Protein AF-A0AAV7XRJ7-F1 (afdb_monomer)

pLDDT: mean 70.15, std 16.24, range [37.03, 92.81]

Foldseek 3Di:
DDAPQALLCLVPPQCVPDVVSVVVSQPLVNQQEGEHEAEPPDDCVSVVVSVVSNPNHDYYHYHYDDDDDPPPPPPDPDDDPPDPDDD

Nearest PDB structures (foldseek):
  8apo-assembly1_Bk  TM=3.455E-01  e=1.651E-01  Polytomella magna
  8at6-assembly1_E  TM=3.353E-01  e=2.715E+00  Saccharomyces cerevisiae
  7syo-assembly1_N  TM=2.923E-01  e=3.567E+00  Oryctolagus cuniculus

Structure (mmCIF, N/CA/C/O backbone):
data_AF-A0AAV7XRJ7-F1
#
_entry.id   AF-A0AAV7XRJ7-F1
#
loop_
_atom_site.group_PDB
_atom_site.id
_atom_site.type_symbol
_atom_site.label_atom_id
_atom_site.label_alt_id
_atom_site.label_comp_id
_atom_site.label_asym_id
_atom_site.label_entity_id
_atom_site.label_seq_id
_atom_site.pdbx_PDB_ins_code
_atom_site.Cartn_x
_atom_site.Cartn_y
_atom_site.Cartn_z
_atom_site.occupancy
_atom_site.B_iso_or_equiv
_atom_site.auth_seq_id
_atom_site.auth_comp_id
_atom_site.auth_asym_id
_atom_site.auth_atom_id
_atom_site.pdbx_PDB_model_num
ATOM 1 N N . MET A 1 1 ? -2.172 -17.063 7.179 1.00 37.03 1 MET A N 1
ATOM 2 C CA . MET A 1 1 ? -2.664 -15.669 7.141 1.00 37.03 1 MET A CA 1
ATOM 3 C C . MET A 1 1 ? -2.427 -15.176 5.727 1.00 37.03 1 MET A C 1
ATOM 5 O O . MET A 1 1 ? -1.360 -15.463 5.206 1.00 37.03 1 MET A O 1
ATOM 9 N N . SER A 1 2 ? -3.438 -14.613 5.059 1.00 38.62 2 SER A N 1
ATOM 10 C CA . SER A 1 2 ? -3.322 -14.206 3.652 1.00 38.62 2 SER A CA 1
ATOM 11 C C . SER A 1 2 ? -2.369 -13.021 3.551 1.00 38.62 2 SER A C 1
ATOM 13 O O . SER A 1 2 ? -2.702 -11.942 4.043 1.00 38.62 2 SER A O 1
ATOM 15 N N . LEU A 1 3 ? -1.199 -13.240 2.954 1.00 45.41 3 LEU A N 1
ATOM 16 C CA . LEU A 1 3 ? -0.307 -12.157 2.580 1.00 45.41 3 LEU A CA 1
ATOM 17 C C . LEU A 1 3 ? -1.034 -11.257 1.585 1.00 45.41 3 LEU A C 1
ATOM 19 O O . LEU A 1 3 ? -1.630 -11.720 0.612 1.00 45.41 3 LEU A O 1
ATOM 23 N N . VAL A 1 4 ? -1.031 -9.966 1.877 1.00 52.59 4 VAL A N 1
ATOM 24 C CA . VAL A 1 4 ? -1.370 -8.948 0.896 1.00 52.59 4 VAL A CA 1
ATOM 25 C C . VAL A 1 4 ? -0.191 -8.946 -0.075 1.00 52.59 4 VAL A C 1
ATOM 27 O O . VAL A 1 4 ? 0.843 -8.378 0.247 1.00 52.59 4 VAL A O 1
ATOM 30 N N . GLU A 1 5 ? -0.333 -9.626 -1.217 1.00 55.28 5 GLU A N 1
ATOM 31 C CA . GLU A 1 5 ? 0.733 -9.822 -2.225 1.00 55.28 5 GLU A CA 1
ATOM 32 C C . GLU A 1 5 ? 1.323 -8.515 -2.779 1.00 55.28 5 GLU A C 1
ATOM 34 O O . GLU A 1 5 ? 2.324 -8.544 -3.480 1.00 55.28 5 GLU A O 1
ATOM 39 N N . ASP A 1 6 ? 0.726 -7.362 -2.478 1.00 64.19 6 ASP A N 1
ATOM 40 C CA . ASP A 1 6 ? 1.341 -6.064 -2.723 1.00 64.19 6 ASP A CA 1
ATOM 41 C C . ASP A 1 6 ? 0.672 -5.009 -1.834 1.00 64.19 6 ASP A C 1
ATOM 43 O O . ASP A 1 6 ? -0.523 -4.715 -1.992 1.00 64.19 6 ASP A O 1
ATOM 47 N N . GLY A 1 7 ? 1.413 -4.420 -0.892 1.00 65.19 7 GLY A N 1
ATOM 48 C CA . GLY A 1 7 ? 0.883 -3.345 -0.047 1.00 65.19 7 GLY A CA 1
ATOM 49 C C . GLY A 1 7 ? 0.366 -2.136 -0.852 1.00 65.19 7 GLY A C 1
ATOM 50 O O . GLY A 1 7 ? -0.496 -1.405 -0.358 1.00 65.19 7 GLY A O 1
ATOM 51 N N . MET A 1 8 ? 0.773 -1.971 -2.120 1.00 72.19 8 MET A N 1
ATOM 52 C CA . MET A 1 8 ? 0.190 -0.975 -3.029 1.00 72.19 8 MET A CA 1
ATOM 53 C C . MET A 1 8 ? -1.270 -1.285 -3.372 1.00 72.19 8 MET A C 1
ATOM 55 O O . MET A 1 8 ? -2.108 -0.384 -3.419 1.00 72.19 8 MET A O 1
ATOM 59 N N . THR A 1 9 ? -1.627 -2.561 -3.535 1.00 73.75 9 THR A N 1
ATOM 60 C CA . THR A 1 9 ? -3.015 -2.975 -3.804 1.00 73.75 9 THR A CA 1
ATOM 61 C C . THR A 1 9 ? -3.926 -2.630 -2.625 1.00 73.75 9 THR A C 1
ATOM 63 O O . THR A 1 9 ? -5.056 -2.164 -2.818 1.00 73.75 9 THR A O 1
ATOM 66 N N . LEU A 1 10 ? -3.423 -2.797 -1.398 1.00 77.62 10 LEU A N 1
ATOM 67 C CA . LEU A 1 10 ? -4.123 -2.413 -0.169 1.00 77.62 10 LEU A CA 1
ATOM 68 C C . LEU A 1 10 ? -4.378 -0.899 -0.101 1.00 77.62 10 LEU A C 1
ATOM 70 O O . LEU A 1 10 ? -5.413 -0.462 0.406 1.00 77.62 10 LEU A O 1
ATOM 74 N N . LEU A 1 11 ? -3.450 -0.107 -0.638 1.00 78.88 11 LEU A N 1
ATOM 75 C CA . LEU A 1 11 ? -3.504 1.351 -0.638 1.00 78.88 11 LEU A CA 1
ATOM 76 C C . LEU A 1 11 ? -4.405 1.921 -1.735 1.00 78.88 11 LEU A C 1
ATOM 78 O O . LEU A 1 11 ? -5.241 2.778 -1.445 1.00 78.88 11 LEU A O 1
ATOM 82 N N . ASP A 1 12 ? -4.271 1.430 -2.964 1.00 82.38 12 ASP A N 1
ATOM 83 C CA . ASP A 1 12 ? -4.888 2.057 -4.134 1.00 82.38 12 ASP A CA 1
ATOM 84 C C . ASP A 1 12 ? -6.180 1.355 -4.572 1.00 82.38 12 ASP A C 1
ATOM 86 O O . ASP A 1 12 ? -7.158 2.016 -4.924 1.00 82.38 12 ASP A O 1
ATOM 90 N N . SER A 1 13 ? -6.232 0.021 -4.506 1.00 84.00 13 SER A N 1
ATOM 91 C CA . SER A 1 13 ? -7.351 -0.759 -5.062 1.00 84.00 13 SER A CA 1
ATOM 92 C C . SER A 1 13 ? -8.415 -1.103 -4.019 1.00 84.00 13 SER A C 1
ATOM 94 O O . SER A 1 13 ? -9.615 -0.936 -4.252 1.00 84.00 13 SER A O 1
ATOM 96 N N . VAL A 1 14 ? -8.001 -1.548 -2.831 1.00 84.06 14 VAL A N 1
ATOM 97 C CA . VAL A 1 14 ? -8.913 -2.001 -1.766 1.00 84.06 14 VAL A CA 1
ATOM 98 C C . VAL A 1 14 ? -9.898 -0.915 -1.291 1.00 84.06 14 VAL A C 1
ATOM 100 O O . VAL A 1 14 ? -11.077 -1.238 -1.091 1.00 84.06 14 VAL A O 1
ATOM 103 N N . PRO A 1 15 ? -9.522 0.377 -1.168 1.00 86.44 15 PRO A N 1
ATOM 104 C CA . PRO A 1 15 ? -10.469 1.427 -0.794 1.00 86.44 15 PRO A CA 1
ATOM 105 C C . PRO A 1 15 ? -11.602 1.664 -1.797 1.00 86.44 15 PRO A C 1
ATOM 107 O O . PRO A 1 15 ? -12.622 2.247 -1.415 1.00 86.44 15 PRO A O 1
ATOM 110 N N . LEU A 1 16 ? -11.426 1.245 -3.055 1.00 89.69 16 LEU A N 1
ATOM 111 C CA . LEU A 1 16 ? -12.387 1.458 -4.138 1.00 89.69 16 LEU A CA 1
ATOM 112 C C . LEU A 1 16 ? -13.520 0.421 -4.135 1.00 89.69 16 LEU A C 1
ATOM 114 O O . LEU A 1 16 ? -14.580 0.688 -4.692 1.00 89.69 16 LEU A O 1
ATOM 118 N N . VAL A 1 17 ? -13.335 -0.727 -3.470 1.00 91.12 17 VAL A N 1
ATOM 119 C CA . VAL A 1 17 ? -14.315 -1.828 -3.452 1.00 91.12 17 VAL A CA 1
ATOM 120 C C . VAL A 1 17 ? -15.585 -1.431 -2.698 1.00 91.12 17 VAL A C 1
ATOM 122 O O . VAL A 1 17 ? -16.691 -1.497 -3.228 1.00 91.12 17 VAL A O 1
ATOM 125 N N . CYS A 1 18 ? -15.448 -1.031 -1.431 1.00 92.81 18 CYS A N 1
ATOM 126 C CA . CYS A 1 18 ? -16.560 -0.519 -0.635 1.00 92.81 18 CYS A CA 1
ATOM 127 C C . CYS A 1 18 ? -16.074 0.231 0.615 1.00 92.81 18 CYS A C 1
ATOM 129 O O . CYS A 1 18 ? -14.917 0.140 1.030 1.00 92.81 18 CYS A O 1
ATOM 131 N N . ARG A 1 19 ? -17.001 0.919 1.301 1.00 91.12 19 ARG A N 1
ATOM 132 C CA . ARG A 1 19 ? -16.702 1.679 2.531 1.00 91.12 19 ARG A CA 1
ATOM 133 C C . ARG A 1 19 ? -16.098 0.830 3.654 1.00 91.12 19 ARG A C 1
ATOM 135 O O . ARG A 1 19 ? -15.325 1.363 4.443 1.00 91.12 19 ARG A O 1
ATOM 142 N N . ARG A 1 20 ? -16.462 -0.454 3.759 1.00 91.06 20 ARG A N 1
ATOM 143 C CA . ARG A 1 20 ? -15.928 -1.358 4.792 1.00 91.06 20 ARG A CA 1
ATOM 144 C C . ARG A 1 20 ? -14.469 -1.714 4.510 1.00 91.06 20 ARG A C 1
ATOM 146 O O . ARG A 1 20 ? -13.643 -1.608 5.405 1.00 91.06 20 ARG A O 1
ATOM 153 N N . TRP A 1 21 ? -14.158 -2.050 3.262 1.00 88.62 21 TRP A N 1
ATOM 154 C CA . TRP A 1 21 ? -12.805 -2.392 2.821 1.00 88.62 21 TRP A CA 1
ATOM 155 C C . TRP A 1 21 ? -11.858 -1.198 2.937 1.00 88.62 21 TRP A C 1
ATOM 157 O O . TRP A 1 21 ? -10.754 -1.343 3.443 1.00 88.62 21 TRP A O 1
ATOM 167 N N . ARG A 1 22 ? -12.348 0.009 2.631 1.00 87.88 22 ARG A N 1
ATOM 168 C CA . ARG A 1 22 ? -11.62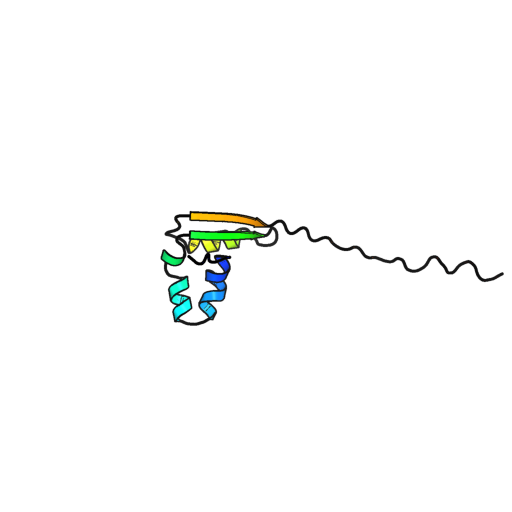0 1.259 2.880 1.00 87.88 22 ARG A CA 1
ATOM 169 C C . ARG A 1 22 ? -11.251 1.496 4.347 1.00 87.88 22 ARG A C 1
ATOM 171 O O . ARG A 1 22 ? -10.253 2.159 4.608 1.00 87.88 22 ARG A O 1
ATOM 178 N N . ARG A 1 23 ? -12.078 1.060 5.305 1.00 89.50 23 ARG A N 1
ATOM 179 C CA . ARG A 1 23 ? -11.728 1.182 6.732 1.00 89.50 23 ARG A CA 1
ATOM 180 C C . ARG A 1 23 ? -10.652 0.171 7.093 1.00 89.50 23 ARG A C 1
ATOM 182 O O . ARG A 1 23 ? -9.635 0.578 7.630 1.00 89.50 23 ARG A O 1
ATOM 189 N N . LEU A 1 24 ? -10.857 -1.090 6.712 1.00 86.56 24 LEU A N 1
ATOM 190 C CA . LEU A 1 24 ? -9.923 -2.182 6.989 1.00 86.56 24 LEU A CA 1
ATOM 191 C C . LEU A 1 24 ? -8.533 -1.916 6.399 1.00 86.56 24 LEU A C 1
ATOM 193 O O . LEU A 1 24 ? -7.540 -2.089 7.089 1.00 86.56 24 LEU A O 1
ATOM 197 N N . SER A 1 25 ? -8.445 -1.407 5.167 1.00 86.44 25 SER A N 1
ATOM 198 C CA . SER A 1 25 ? -7.152 -1.085 4.550 1.00 86.44 25 SER A CA 1
ATOM 199 C C . SER A 1 25 ? -6.419 0.090 5.192 1.00 86.44 25 SER A C 1
ATOM 201 O O . SER A 1 25 ? -5.253 0.321 4.904 1.00 86.44 25 SER A O 1
ATOM 203 N N . ARG A 1 26 ? -7.084 0.861 6.055 1.00 85.81 26 ARG A N 1
ATOM 204 C CA . ARG A 1 26 ? -6.478 1.967 6.807 1.00 85.81 26 ARG A CA 1
ATOM 205 C C . ARG A 1 26 ? -6.205 1.603 8.262 1.00 85.81 26 ARG A C 1
ATOM 207 O O . ARG A 1 26 ? -5.675 2.438 8.991 1.00 85.81 26 ARG A O 1
ATOM 214 N N . GLU A 1 27 ? -6.591 0.409 8.706 1.00 87.56 27 GLU A N 1
ATOM 215 C CA . GLU A 1 27 ? -6.308 -0.036 10.065 1.00 87.56 27 GLU A CA 1
ATOM 216 C C . GLU A 1 27 ? -4.810 -0.322 10.205 1.00 87.56 27 GLU A C 1
ATOM 218 O O . GLU A 1 27 ? -4.284 -1.112 9.425 1.00 87.56 27 GLU A O 1
ATO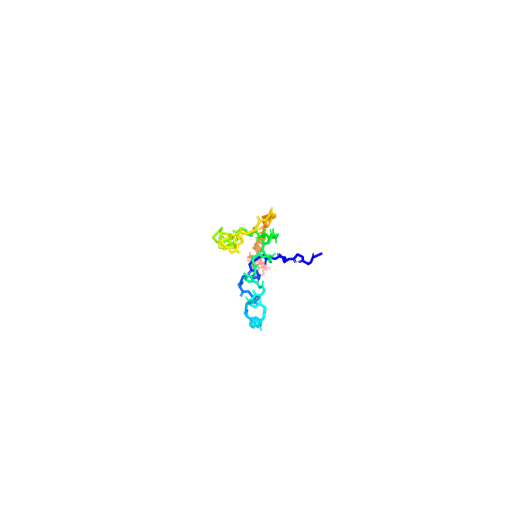M 223 N N . PRO A 1 28 ? -4.114 0.249 11.206 1.00 84.00 28 PRO A N 1
ATOM 224 C CA . PRO A 1 28 ? -2.673 0.039 11.380 1.00 84.00 28 PRO A CA 1
ATOM 225 C C . PRO A 1 28 ? -2.284 -1.442 11.469 1.00 84.00 28 PRO A C 1
ATOM 227 O O . PRO A 1 28 ? -1.246 -1.855 10.960 1.00 84.00 28 PRO A O 1
ATOM 230 N N . ALA A 1 29 ? -3.158 -2.269 12.053 1.00 85.31 29 ALA A N 1
ATOM 231 C CA . ALA A 1 29 ? -2.954 -3.710 12.158 1.00 85.31 29 ALA A CA 1
ATOM 232 C C . ALA A 1 29 ? -2.839 -4.416 10.794 1.00 85.31 29 ALA A C 1
ATOM 234 O O . ALA A 1 29 ? -2.137 -5.419 10.701 1.00 85.31 29 ALA A O 1
ATOM 235 N N . ALA A 1 30 ? -3.475 -3.890 9.740 1.00 82.50 30 ALA A N 1
ATOM 236 C CA . ALA A 1 30 ? -3.378 -4.432 8.384 1.00 82.50 30 ALA A CA 1
ATOM 237 C C . ALA A 1 30 ? -2.004 -4.186 7.734 1.00 82.50 30 ALA A C 1
ATOM 239 O O . ALA A 1 30 ? -1.693 -4.807 6.726 1.00 82.50 30 ALA A O 1
ATOM 240 N N . TRP A 1 31 ? -1.190 -3.309 8.330 1.00 86.94 31 TRP A N 1
ATOM 241 C CA . TRP A 1 31 ? 0.143 -2.928 7.865 1.00 86.94 31 TRP A CA 1
ATOM 242 C C . TRP A 1 31 ? 1.261 -3.434 8.788 1.00 86.94 31 TRP A C 1
ATOM 244 O O . TRP A 1 31 ? 2.381 -2.934 8.736 1.00 86.94 31 TRP A O 1
ATOM 254 N N . ALA A 1 32 ? 0.968 -4.367 9.700 1.00 86.56 32 ALA A N 1
ATOM 255 C CA . ALA A 1 32 ? 1.976 -4.904 10.617 1.00 86.56 32 ALA A CA 1
ATOM 256 C C . ALA A 1 32 ? 3.034 -5.76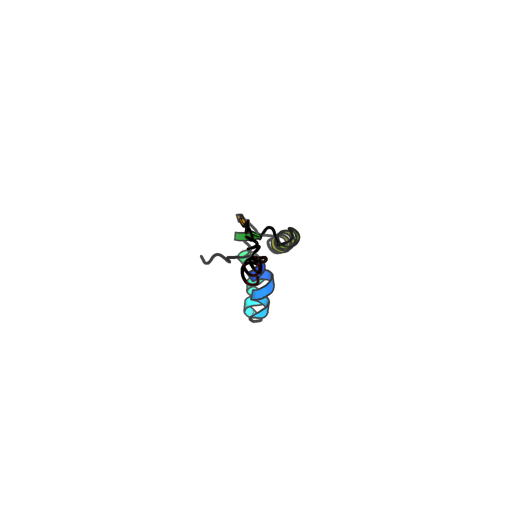0 9.896 1.00 86.56 32 ALA A C 1
ATOM 258 O O . ALA A 1 32 ? 4.166 -5.857 10.374 1.00 86.56 32 ALA A O 1
ATOM 259 N N . ASP A 1 33 ? 2.655 -6.349 8.765 1.00 85.81 33 ASP A N 1
ATOM 260 C CA . ASP A 1 33 ? 3.493 -7.167 7.900 1.00 85.81 33 ASP A CA 1
ATOM 261 C C . ASP A 1 33 ? 3.179 -6.790 6.450 1.00 8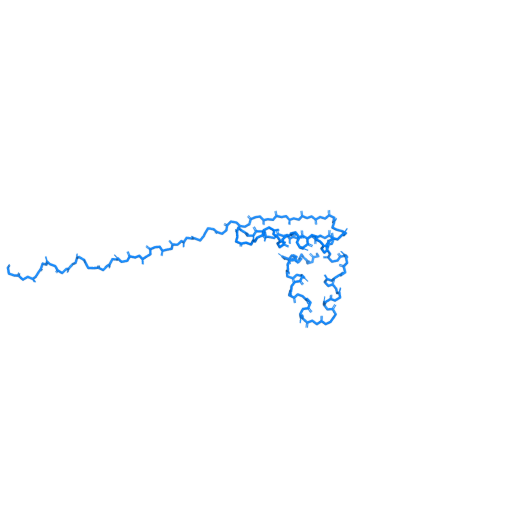5.81 33 ASP A C 1
ATOM 263 O O . ASP A 1 33 ? 2.007 -6.766 6.058 1.00 85.81 33 ASP A O 1
ATOM 267 N N . VAL A 1 34 ? 4.200 -6.384 5.701 1.00 80.94 34 VAL A N 1
ATOM 268 C CA . VAL A 1 34 ? 4.046 -5.817 4.361 1.00 80.94 34 VAL A CA 1
ATOM 269 C C . VAL A 1 34 ? 5.098 -6.398 3.433 1.00 80.94 34 VAL A C 1
ATOM 271 O O . VAL A 1 34 ? 6.300 -6.244 3.666 1.00 80.94 34 VAL A O 1
ATOM 274 N N . ASP A 1 35 ? 4.612 -6.924 2.314 1.00 81.25 35 ASP A N 1
ATOM 275 C CA . ASP A 1 35 ? 5.427 -7.316 1.177 1.00 81.25 35 ASP A CA 1
ATOM 276 C C . ASP A 1 35 ? 5.370 -6.223 0.105 1.00 81.25 35 ASP A C 1
ATOM 278 O O . ASP A 1 35 ? 4.296 -5.763 -0.304 1.00 81.25 35 ASP A O 1
ATOM 282 N N . ILE A 1 36 ? 6.550 -5.774 -0.323 1.00 76.25 36 ILE A N 1
ATOM 283 C CA . ILE A 1 36 ? 6.723 -4.787 -1.386 1.00 76.25 36 ILE A CA 1
ATOM 284 C C . ILE A 1 36 ? 7.521 -5.429 -2.517 1.00 76.25 36 ILE A C 1
ATOM 286 O O . ILE A 1 36 ? 8.702 -5.750 -2.364 1.00 76.25 36 ILE A O 1
ATOM 290 N N . HIS A 1 37 ? 6.894 -5.543 -3.684 1.00 75.19 37 HIS A N 1
ATOM 291 C CA . HIS A 1 37 ? 7.563 -5.979 -4.903 1.00 75.19 37 HIS A CA 1
ATOM 292 C C . HIS A 1 37 ? 7.962 -4.749 -5.726 1.00 75.19 37 HIS A C 1
ATOM 294 O O . HIS A 1 37 ? 7.149 -4.139 -6.420 1.00 75.19 37 HIS A O 1
ATOM 300 N N . VAL A 1 38 ? 9.235 -4.357 -5.648 1.00 68.88 38 VAL A N 1
ATOM 301 C CA . VAL A 1 38 ? 9.758 -3.203 -6.390 1.00 68.88 38 VAL A CA 1
ATOM 302 C C . VAL A 1 38 ? 10.215 -3.670 -7.768 1.00 68.88 38 VAL A C 1
ATOM 304 O O . VAL A 1 38 ? 11.277 -4.273 -7.931 1.00 68.88 38 VAL A O 1
ATOM 307 N N . GLY A 1 39 ? 9.415 -3.391 -8.792 1.00 67.38 39 GLY A N 1
ATOM 308 C CA . GLY A 1 39 ? 9.867 -3.519 -10.176 1.00 67.38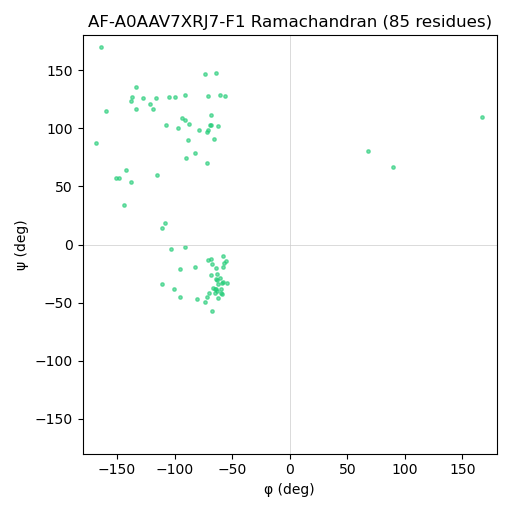 39 GLY A CA 1
ATOM 309 C C . GLY A 1 39 ? 10.820 -2.379 -10.549 1.00 67.38 39 GLY A C 1
ATOM 310 O O . GLY A 1 39 ? 10.603 -1.243 -10.149 1.00 67.38 39 GLY A O 1
ATOM 311 N N . LEU A 1 40 ? 11.815 -2.636 -11.408 1.00 61.28 40 LEU A N 1
ATOM 312 C CA . LEU A 1 40 ? 12.718 -1.603 -11.973 1.00 61.28 40 LEU A CA 1
ATOM 313 C C . LEU A 1 40 ? 11.999 -0.445 -12.699 1.00 61.28 40 LEU A C 1
ATOM 315 O O . LEU A 1 40 ? 12.620 0.562 -13.029 1.00 61.28 40 LEU A O 1
ATOM 319 N N . ILE A 1 41 ? 10.713 -0.622 -13.007 1.00 58.78 41 ILE A N 1
ATOM 320 C CA . ILE A 1 41 ? 9.872 0.328 -13.743 1.00 58.78 41 ILE A CA 1
ATOM 321 C C . ILE A 1 41 ? 9.066 1.216 -12.780 1.00 58.78 41 ILE A C 1
ATOM 323 O O . ILE A 1 41 ? 8.637 2.300 -13.173 1.00 58.78 41 ILE A O 1
ATOM 327 N N . HIS A 1 42 ? 8.871 0.786 -11.530 1.00 58.34 42 HIS A N 1
ATOM 328 C CA . HIS A 1 42 ? 8.132 1.557 -10.537 1.00 58.34 42 HIS A CA 1
ATOM 329 C C . HIS A 1 42 ? 9.097 2.455 -9.756 1.00 58.34 42 HIS A C 1
ATOM 331 O O . HIS A 1 42 ? 10.139 1.980 -9.295 1.00 58.34 42 HIS A O 1
ATOM 337 N N . PRO A 1 43 ? 8.805 3.761 -9.643 1.00 58.09 43 PRO A N 1
ATOM 338 C CA . PRO A 1 43 ? 9.672 4.678 -8.929 1.00 58.09 43 PRO A CA 1
ATOM 339 C C . PRO A 1 43 ? 9.740 4.297 -7.439 1.00 58.09 43 PRO A C 1
ATOM 341 O O . PRO A 1 43 ? 8.744 3.847 -6.869 1.00 58.09 43 PRO A O 1
ATOM 344 N N . PRO A 1 44 ? 10.888 4.520 -6.775 1.00 63.78 44 PRO A N 1
ATOM 345 C CA . PRO A 1 44 ? 11.059 4.254 -5.340 1.00 63.78 44 PRO A CA 1
ATOM 346 C C . PRO A 1 44 ? 10.050 5.009 -4.449 1.00 63.78 44 PRO A C 1
ATOM 348 O O . PRO A 1 44 ? 9.850 4.647 -3.289 1.00 63.78 44 PRO A O 1
ATOM 351 N N . ASP A 1 45 ? 9.385 6.025 -4.998 1.00 71.31 45 ASP A N 1
ATOM 352 C CA . ASP A 1 45 ? 8.386 6.853 -4.324 1.00 71.31 45 ASP A CA 1
ATOM 353 C C . ASP A 1 45 ? 7.129 6.075 -3.901 1.00 71.31 45 ASP A C 1
ATOM 355 O O . ASP A 1 45 ? 6.511 6.410 -2.887 1.00 71.31 45 ASP A O 1
ATOM 359 N N . ASP A 1 46 ? 6.761 5.014 -4.624 1.00 71.75 46 ASP A N 1
ATOM 360 C CA . ASP A 1 46 ? 5.584 4.203 -4.294 1.00 71.75 46 ASP A CA 1
ATOM 361 C C . ASP A 1 46 ? 5.813 3.382 -3.017 1.00 71.75 46 ASP A C 1
ATOM 363 O O . ASP A 1 46 ? 4.972 3.377 -2.115 1.00 71.75 46 ASP A O 1
ATOM 367 N N . ALA A 1 47 ? 7.006 2.802 -2.863 1.00 74.50 47 ALA A N 1
ATOM 368 C CA . ALA A 1 47 ? 7.399 2.122 -1.630 1.00 74.50 47 ALA A CA 1
ATOM 369 C C . ALA A 1 47 ? 7.445 3.095 -0.437 1.00 74.50 47 ALA A C 1
ATOM 371 O O . ALA A 1 47 ? 6.991 2.764 0.658 1.00 74.50 47 ALA A O 1
ATOM 372 N N . ALA A 1 48 ? 7.934 4.323 -0.645 1.00 78.31 48 ALA A N 1
ATOM 373 C CA . ALA A 1 48 ? 7.957 5.347 0.399 1.00 78.31 48 ALA A CA 1
ATOM 374 C C . ALA A 1 48 ? 6.542 5.767 0.840 1.00 78.31 48 ALA A C 1
ATOM 376 O O . ALA A 1 48 ? 6.276 5.895 2.038 1.00 78.31 48 ALA A O 1
ATOM 377 N N . ARG A 1 49 ? 5.610 5.933 -0.110 1.00 80.75 49 ARG A N 1
ATOM 378 C CA . ARG A 1 49 ? 4.189 6.188 0.188 1.00 80.75 49 ARG A CA 1
ATOM 379 C C . ARG A 1 49 ? 3.571 5.056 0.994 1.00 80.75 49 ARG A C 1
ATOM 381 O O . ARG A 1 49 ? 2.833 5.322 1.936 1.00 80.75 49 ARG A O 1
ATOM 388 N N . LEU A 1 50 ? 3.886 3.815 0.651 1.00 79.25 50 LEU A N 1
ATOM 389 C CA . LEU A 1 50 ? 3.384 2.635 1.342 1.00 79.25 50 LEU A CA 1
ATOM 390 C C . LEU A 1 50 ? 3.854 2.607 2.807 1.00 79.25 50 LEU A C 1
ATOM 392 O O . LEU A 1 50 ? 3.039 2.474 3.721 1.00 79.25 50 LEU A O 1
ATOM 396 N N . LEU A 1 51 ? 5.142 2.864 3.045 1.00 80.38 51 LEU A N 1
ATOM 397 C CA . LEU A 1 51 ? 5.716 2.915 4.394 1.00 80.38 51 LEU A CA 1
ATOM 398 C C . LEU A 1 51 ? 5.126 4.037 5.266 1.00 80.38 51 LEU A C 1
ATOM 400 O O . LEU A 1 51 ? 4.988 3.857 6.475 1.00 80.38 51 LEU A O 1
ATOM 404 N N . LEU A 1 52 ? 4.694 5.160 4.679 1.00 83.56 52 LEU A N 1
ATOM 405 C CA . LEU A 1 52 ? 3.988 6.223 5.414 1.00 83.56 52 LEU A CA 1
ATOM 406 C C . LEU A 1 52 ? 2.645 5.760 6.005 1.00 83.56 52 LEU A C 1
ATOM 408 O O . LEU A 1 52 ? 2.184 6.321 6.999 1.00 83.56 52 LEU A O 1
ATOM 412 N N . HIS A 1 53 ? 2.017 4.742 5.416 1.00 80.12 53 HIS A N 1
ATOM 413 C CA . HIS A 1 53 ? 0.748 4.185 5.887 1.00 80.12 53 HIS A CA 1
ATOM 414 C C . HIS A 1 53 ? 0.911 3.027 6.880 1.00 80.12 53 HIS A C 1
ATOM 416 O O . HIS A 1 53 ? -0.088 2.565 7.432 1.00 80.12 53 HIS A O 1
ATOM 422 N N . ALA A 1 54 ? 2.150 2.624 7.175 1.00 83.69 54 ALA A N 1
ATOM 423 C CA . ALA A 1 54 ? 2.480 1.487 8.025 1.00 83.69 54 ALA A CA 1
ATOM 424 C C . ALA A 1 54 ? 3.209 1.900 9.329 1.00 83.69 54 ALA A C 1
ATOM 426 O O . ALA A 1 54 ? 4.320 1.444 9.591 1.00 83.69 54 ALA A O 1
ATOM 427 N N . PRO A 1 55 ? 2.617 2.739 10.206 1.00 83.12 55 PRO A N 1
ATOM 428 C CA . PRO A 1 55 ? 3.294 3.216 11.420 1.00 83.12 55 PRO A CA 1
ATOM 429 C C . PRO A 1 55 ? 3.549 2.112 12.459 1.00 83.12 55 PRO A C 1
ATOM 431 O O . PRO A 1 55 ? 4.337 2.296 13.382 1.00 83.12 55 PRO A O 1
ATOM 434 N N . THR A 1 56 ? 2.866 0.973 12.336 1.00 87.38 56 THR A N 1
ATOM 435 C CA . THR A 1 56 ? 2.997 -0.194 13.221 1.00 87.38 56 THR A CA 1
ATOM 436 C C . THR A 1 56 ? 3.695 -1.372 12.546 1.00 87.38 56 THR A C 1
ATOM 438 O O . THR A 1 56 ? 3.550 -2.504 13.013 1.00 87.38 56 THR A O 1
ATOM 441 N N . LEU A 1 57 ? 4.414 -1.122 11.449 1.00 86.50 57 LEU A N 1
ATOM 442 C CA . LEU A 1 57 ? 5.157 -2.135 10.709 1.00 86.50 57 LEU A CA 1
ATOM 443 C C . LEU A 1 57 ? 6.141 -2.860 11.630 1.00 86.50 57 LEU A C 1
ATOM 445 O O . LEU A 1 57 ? 6.940 -2.237 12.331 1.00 86.50 57 LEU A O 1
ATOM 449 N N . ARG A 1 58 ? 6.074 -4.188 11.632 1.00 88.25 58 ARG A N 1
ATOM 450 C CA . ARG A 1 58 ? 6.987 -5.060 12.383 1.00 88.25 58 ARG A CA 1
ATOM 451 C C .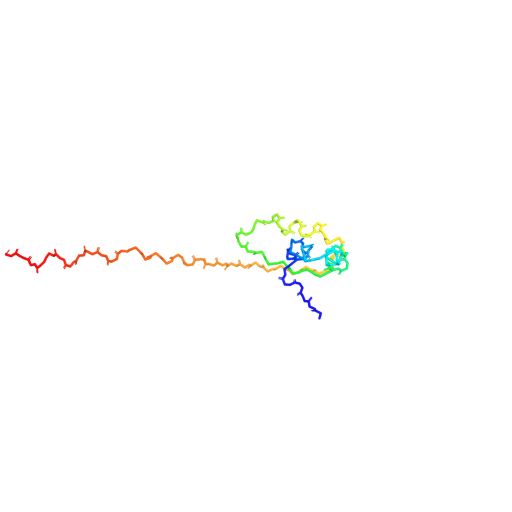 ARG A 1 58 ? 7.892 -5.843 11.452 1.00 88.25 58 ARG A C 1
ATOM 453 O O . ARG A 1 58 ? 9.031 -6.122 11.816 1.00 88.25 58 ARG A O 1
ATOM 460 N N . GLN A 1 59 ? 7.374 -6.207 10.284 1.00 84.56 59 GLN A N 1
ATOM 461 C CA . GLN A 1 59 ? 8.069 -6.999 9.283 1.00 84.56 59 GLN A CA 1
ATOM 462 C C . GLN A 1 59 ? 7.877 -6.366 7.910 1.00 84.56 59 GLN A C 1
ATOM 464 O O . GLN A 1 59 ? 6.794 -5.893 7.580 1.00 84.56 59 GLN A O 1
ATOM 469 N N . LEU A 1 60 ? 8.975 -6.299 7.161 1.00 82.69 60 LEU A N 1
ATOM 470 C CA . LEU A 1 60 ? 9.031 -5.729 5.826 1.00 82.69 60 LEU A CA 1
ATOM 471 C C . LEU A 1 60 ? 9.792 -6.697 4.936 1.00 82.69 60 LEU A C 1
ATOM 473 O O . LEU A 1 60 ? 10.985 -6.926 5.155 1.00 82.69 60 LEU A O 1
ATOM 477 N N . HIS A 1 61 ? 9.111 -7.236 3.937 1.00 83.38 61 HIS A N 1
ATOM 478 C CA . HIS A 1 61 ? 9.735 -8.030 2.895 1.00 83.38 61 HIS A CA 1
ATOM 479 C C . HIS A 1 61 ? 9.822 -7.184 1.626 1.00 83.38 61 HIS A C 1
ATOM 481 O O . HIS A 1 61 ? 8.835 -6.601 1.178 1.00 83.38 61 HIS A O 1
ATOM 487 N N . MET A 1 62 ? 11.021 -7.076 1.057 1.00 76.44 62 MET A N 1
ATOM 488 C CA . MET A 1 62 ? 11.235 -6.362 -0.199 1.00 76.44 62 MET A CA 1
ATOM 489 C C . MET A 1 62 ? 11.835 -7.304 -1.228 1.00 76.44 62 MET A C 1
ATOM 491 O O . MET A 1 62 ? 12.938 -7.817 -1.035 1.00 76.44 62 MET A O 1
ATOM 495 N N . GLU A 1 63 ? 11.140 -7.473 -2.347 1.00 79.00 63 GLU A N 1
ATOM 496 C CA . GLU A 1 63 ? 11.635 -8.236 -3.487 1.00 79.00 63 GLU A CA 1
ATOM 497 C C . GLU A 1 63 ? 11.810 -7.313 -4.694 1.00 79.00 63 GLU A C 1
ATOM 499 O O . GLU A 1 63 ? 10.887 -6.608 -5.105 1.00 79.00 63 GLU A O 1
ATOM 504 N N . VAL A 1 64 ? 13.010 -7.304 -5.278 1.00 73.38 64 VAL A N 1
ATOM 505 C CA . VAL A 1 64 ? 13.302 -6.508 -6.475 1.00 73.38 64 VAL A CA 1
ATOM 506 C C . VAL A 1 64 ? 13.100 -7.375 -7.711 1.00 73.38 64 VAL A C 1
ATOM 508 O O . VAL A 1 64 ? 13.906 -8.260 -8.004 1.00 73.38 64 VAL A O 1
ATOM 511 N N . VAL A 1 65 ? 12.038 -7.100 -8.469 1.00 70.62 65 VAL A N 1
ATOM 512 C CA . VAL A 1 65 ? 11.703 -7.877 -9.666 1.00 70.62 65 VAL A CA 1
ATOM 513 C C . VAL A 1 65 ? 12.364 -7.249 -10.893 1.00 70.62 65 VAL A C 1
ATOM 515 O O . VAL A 1 65 ? 11.954 -6.202 -11.404 1.00 70.62 65 VAL A O 1
ATOM 518 N N . ILE A 1 66 ? 13.401 -7.915 -11.404 1.00 64.19 66 ILE A N 1
ATOM 519 C CA . ILE A 1 66 ? 14.094 -7.518 -12.635 1.00 64.19 66 ILE A CA 1
ATOM 520 C C . ILE A 1 66 ? 13.403 -8.175 -13.836 1.00 64.19 66 ILE A C 1
ATOM 522 O O . ILE A 1 66 ? 13.771 -9.264 -14.278 1.00 64.19 66 ILE A O 1
ATOM 526 N N . THR A 1 67 ? 12.404 -7.505 -14.415 1.00 59.78 67 THR A N 1
ATOM 527 C CA . THR A 1 67 ? 11.825 -7.939 -15.695 1.00 59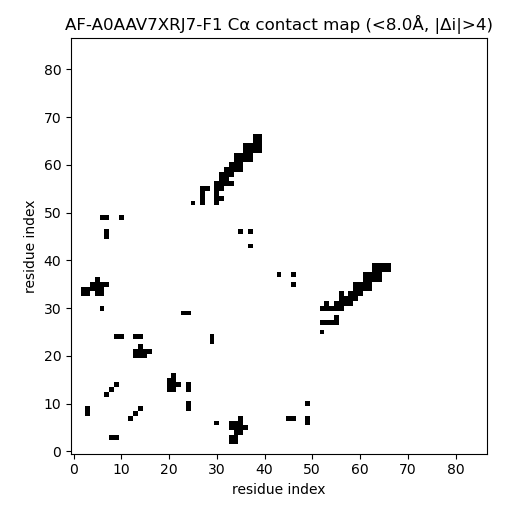.78 67 THR A CA 1
ATOM 528 C C . THR A 1 67 ? 12.726 -7.523 -16.859 1.00 59.78 67 THR A C 1
ATOM 530 O O . THR A 1 67 ? 12.659 -6.392 -17.344 1.00 59.78 67 THR A O 1
ATOM 533 N N . TYR A 1 68 ? 13.549 -8.447 -17.359 1.00 52.31 68 TYR A N 1
ATOM 534 C CA . TYR A 1 68 ? 14.241 -8.266 -18.636 1.00 52.31 68 TYR A CA 1
ATOM 535 C C . TYR A 1 68 ? 13.227 -8.305 -19.786 1.00 52.31 68 TYR A C 1
ATOM 537 O O . TYR A 1 68 ? 12.785 -9.370 -20.220 1.00 52.31 68 TYR A O 1
ATOM 545 N N . ARG A 1 69 ? 12.868 -7.137 -20.330 1.00 52.09 69 ARG A N 1
ATOM 546 C CA . ARG A 1 69 ? 12.094 -7.058 -21.574 1.00 52.09 69 ARG A CA 1
ATOM 547 C C . ARG A 1 69 ? 13.014 -7.456 -22.734 1.00 52.09 69 ARG A C 1
ATOM 549 O O . ARG A 1 69 ? 13.767 -6.629 -23.240 1.00 52.09 69 ARG A O 1
ATOM 556 N N . ARG A 1 70 ? 12.975 -8.721 -23.173 1.00 49.66 70 ARG A N 1
ATOM 557 C CA . ARG A 1 70 ? 13.565 -9.107 -24.468 1.00 49.66 70 ARG A CA 1
ATOM 558 C C . ARG A 1 70 ? 12.812 -8.356 -25.563 1.00 49.66 70 ARG A C 1
ATOM 560 O O . ARG A 1 70 ? 11.696 -8.719 -25.922 1.00 49.66 70 ARG A O 1
ATOM 567 N N . THR A 1 71 ? 13.404 -7.292 -26.091 1.00 52.09 71 THR A N 1
ATOM 568 C CA . THR A 1 71 ? 12.933 -6.676 -27.327 1.00 52.09 71 THR A CA 1
ATOM 569 C C . THR A 1 71 ? 13.236 -7.645 -28.466 1.00 52.09 71 THR A C 1
ATOM 571 O O . THR A 1 71 ? 14.374 -7.797 -28.903 1.00 52.09 71 THR A O 1
ATOM 574 N N . CYS A 1 72 ? 12.216 -8.353 -28.948 1.00 50.03 72 CYS A N 1
ATOM 575 C CA . CYS A 1 72 ? 12.317 -9.107 -30.191 1.00 50.03 72 CYS A CA 1
ATOM 576 C C . CYS A 1 72 ? 12.494 -8.104 -31.340 1.00 50.03 72 CYS A C 1
ATOM 578 O O . CYS A 1 72 ? 11.519 -7.610 -31.905 1.00 50.03 72 CYS A O 1
ATOM 580 N N . ALA A 1 73 ? 13.740 -7.775 -31.681 1.00 49.75 73 ALA A N 1
ATOM 581 C CA . ALA A 1 73 ? 14.084 -7.003 -32.866 1.00 49.75 73 ALA A CA 1
ATOM 582 C C . ALA A 1 73 ? 13.884 -7.860 -34.130 1.00 49.75 73 ALA A C 1
ATOM 584 O O . ALA A 1 73 ? 14.833 -8.247 -34.801 1.00 49.75 73 ALA A O 1
ATOM 585 N N . ASN A 1 74 ? 12.631 -8.158 -34.477 1.00 52.62 74 ASN A N 1
ATOM 586 C CA . ASN A 1 74 ? 12.280 -8.669 -35.799 1.00 52.62 74 ASN A CA 1
ATOM 587 C C . ASN A 1 74 ? 12.155 -7.479 -36.761 1.00 52.62 74 ASN A C 1
ATOM 589 O O . ASN A 1 74 ? 11.059 -7.018 -37.075 1.00 52.62 74 ASN A O 1
ATOM 593 N N . LYS A 1 75 ? 13.293 -6.956 -37.231 1.00 50.84 75 LYS A N 1
ATOM 594 C CA . LYS A 1 75 ? 13.326 -6.075 -38.404 1.00 50.84 75 LYS A CA 1
ATOM 595 C C . LYS A 1 75 ? 13.939 -6.820 -39.589 1.00 50.84 75 LYS A C 1
ATOM 597 O O . LYS A 1 75 ? 15.146 -6.945 -39.717 1.00 50.84 75 LYS A O 1
ATOM 602 N N . SER A 1 76 ? 13.039 -7.243 -40.476 1.00 46.28 76 SER A N 1
ATOM 603 C CA . SER A 1 76 ? 13.220 -7.271 -41.930 1.00 46.28 76 SER A CA 1
ATOM 604 C C . SER A 1 76 ? 14.247 -8.250 -42.525 1.00 46.28 76 SER A C 1
ATOM 606 O O . SER A 1 76 ? 15.307 -7.860 -43.001 1.00 46.28 76 SER A O 1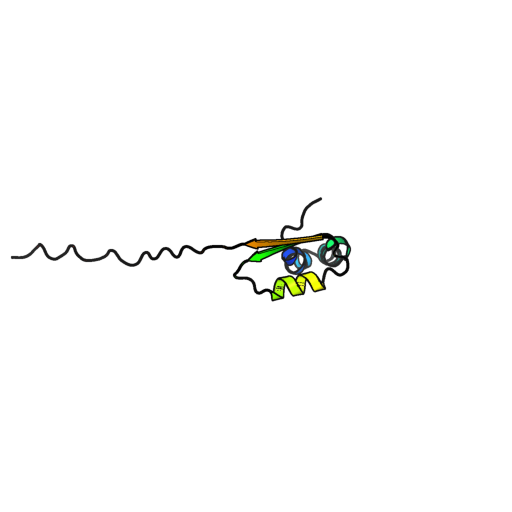
ATOM 608 N N . LYS A 1 77 ? 13.857 -9.524 -42.668 1.00 43.91 77 LYS A N 1
ATOM 609 C CA . LYS A 1 77 ? 14.260 -10.332 -43.835 1.00 43.91 77 LYS A CA 1
ATOM 610 C C . LYS A 1 77 ? 13.207 -10.159 -44.934 1.00 43.91 77 LYS A C 1
ATOM 612 O O . LYS A 1 77 ? 12.377 -11.034 -45.152 1.00 43.91 77 LYS A O 1
ATOM 617 N N . LYS A 1 78 ? 13.201 -9.008 -45.604 1.00 50.78 78 LYS A N 1
ATOM 618 C CA . LYS A 1 78 ? 12.551 -8.854 -46.911 1.00 50.78 78 LYS A CA 1
ATOM 619 C C . LYS A 1 78 ? 13.571 -8.257 -47.877 1.00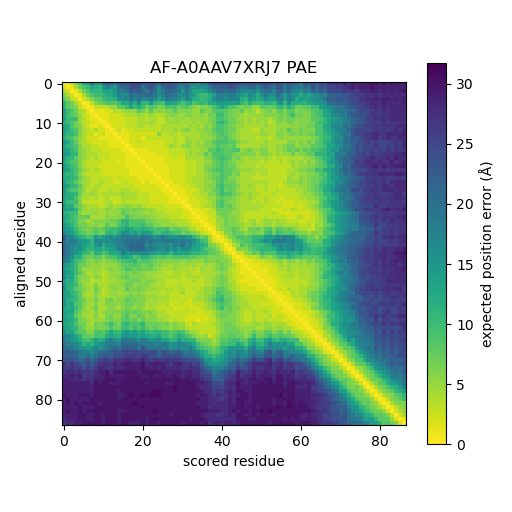 50.78 78 LYS A C 1
ATOM 621 O O . LYS A 1 78 ? 14.117 -7.195 -47.607 1.00 50.78 78 LYS A O 1
ATOM 626 N N . ASN A 1 79 ? 13.748 -8.954 -49.000 1.00 48.88 79 ASN A N 1
ATOM 627 C CA . ASN A 1 79 ? 14.301 -8.473 -50.272 1.00 48.88 79 ASN A CA 1
ATOM 628 C C . ASN A 1 79 ? 15.820 -8.561 -50.499 1.00 48.88 79 ASN A C 1
ATOM 630 O O . ASN A 1 79 ? 16.452 -7.547 -50.744 1.00 48.88 79 ASN A O 1
ATOM 634 N N . TYR A 1 80 ? 16.363 -9.779 -50.597 1.00 46.56 80 TYR A N 1
ATOM 635 C CA . TYR A 1 80 ? 17.448 -10.080 -51.552 1.00 46.56 80 TYR A CA 1
ATOM 636 C C . TYR A 1 80 ? 17.257 -11.487 -52.136 1.00 46.56 80 TYR A C 1
ATOM 638 O O . TYR A 1 80 ? 18.038 -12.396 -51.894 1.00 46.56 80 TYR A O 1
ATOM 646 N N . ALA A 1 81 ? 16.167 -11.685 -52.877 1.00 48.84 81 ALA A N 1
ATOM 647 C CA . ALA A 1 81 ? 15.967 -12.875 -53.713 1.00 48.84 81 ALA A CA 1
ATOM 648 C C . ALA A 1 81 ? 15.223 -12.526 -55.015 1.00 48.84 81 ALA A C 1
ATOM 650 O O . ALA A 1 81 ? 14.418 -13.300 -55.513 1.00 48.84 81 ALA A O 1
ATOM 651 N N . HIS A 1 82 ? 15.466 -11.328 -55.558 1.00 46.47 82 HIS A N 1
ATOM 652 C CA . HIS A 1 82 ? 14.896 -10.889 -56.836 1.00 46.47 82 HIS A CA 1
ATOM 653 C C . HIS A 1 82 ? 15.946 -10.162 -57.688 1.00 46.47 82 HIS A C 1
ATOM 655 O O . HIS A 1 82 ? 15.754 -9.032 -58.113 1.00 46.47 82 HIS A O 1
ATOM 661 N N . LYS A 1 83 ? 17.092 -10.808 -57.922 1.00 48.09 83 LYS A N 1
ATOM 662 C CA . LYS A 1 83 ? 18.029 -10.453 -59.004 1.00 48.09 83 LYS A CA 1
ATOM 663 C C . LYS A 1 83 ? 18.741 -11.714 -59.508 1.00 48.09 83 LYS A C 1
ATOM 665 O O . LYS A 1 83 ? 19.951 -11.822 -59.440 1.00 48.09 83 LYS A O 1
ATOM 670 N N . LEU A 1 84 ? 17.960 -12.694 -59.956 1.00 50.88 84 LEU A N 1
ATOM 671 C CA . LEU A 1 84 ? 18.410 -13.826 -60.783 1.00 50.88 84 LEU A CA 1
ATOM 672 C C . LEU A 1 84 ? 17.222 -14.268 -61.650 1.00 50.88 84 LEU A C 1
ATOM 674 O O . LEU A 1 84 ? 16.694 -15.365 -61.544 1.00 50.88 84 LEU A O 1
ATOM 678 N N . SER A 1 85 ? 16.708 -13.321 -62.429 1.00 47.75 85 SER A N 1
ATOM 679 C CA . SER A 1 85 ? 15.779 -13.564 -63.532 1.00 47.75 85 SER A CA 1
ATOM 680 C C . SER A 1 85 ? 15.685 -12.270 -64.327 1.00 47.75 85 SER A C 1
ATOM 682 O O . SER A 1 85 ? 14.889 -11.391 -63.995 1.00 47.75 85 SER A O 1
ATOM 684 N N . ARG A 1 86 ? 16.595 -12.113 -65.291 1.00 44.91 86 ARG A N 1
ATOM 685 C CA . ARG A 1 86 ? 16.357 -11.569 -66.637 1.00 44.91 86 ARG A CA 1
ATOM 686 C C . ARG A 1 86 ? 17.697 -11.260 -67.305 1.00 44.91 86 ARG A C 1
ATOM 688 O O . ARG A 1 86 ? 18.340 -10.285 -66.936 1.00 44.91 86 ARG A O 1
ATOM 695 N N . HIS A 1 87 ? 17.964 -12.100 -68.307 1.00 40.31 87 HIS A N 1
ATOM 696 C CA . HIS A 1 87 ? 18.868 -11.959 -69.449 1.00 40.31 87 HIS A CA 1
ATOM 697 C C . HIS A 1 87 ? 20.372 -12.016 -69.198 1.00 40.31 87 HIS A C 1
ATOM 699 O O . HIS A 1 87 ? 20.925 -11.099 -68.561 1.00 40.31 87 HIS A O 1
#

Sequence (87 aa):
MSLVEDGMTLLDSVPLVCRRWRRLSREPAAWADVDIHVGLIHPPDDAARLLLHAPTLRQLHMEVVITYRRTCANKSKKNYAHKLSRH

Organism: NCBI:txid439358

InterPro domains:
  IPR036047 F-box-like domain superfamily [SSF81383] (13-47)

Mean predicted aligned error: 13.44 Å

Radius of gyration: 23.92 Å; Cα contacts (8 Å, |Δi|>4): 90; chains: 1; bounding box: 36×22×83 Å

Solvent-accessible surface area (backbone atoms only — not comparable to full-atom values): 5668 Å² total; per-residue (Å²): 130,88,75,58,86,34,48,62,48,42,65,69,52,38,46,71,75,38,79,66,44,35,50,53,58,66,37,48,78,68,28,27,58,40,35,43,71,47,36,87,86,56,64,74,63,58,61,54,55,49,53,72,65,24,87,54,51,77,45,79,46,77,45,78,46,82,81,80,79,80,76,81,82,84,76,77,98,74,86,91,86,84,86,87,84,84,133

Secondary structure (DSSP, 8-state):
----S-HHHHHHTHHHH-HHHHHHTT-GGGGSEEEEEEETTS-HHHHHHHHHT-TT--EEEEEEE--------------SS-SS---